Protein AF-X1EEW3-F1 (afdb_monomer)

Structure (mmCIF, N/CA/C/O backbone):
data_AF-X1EEW3-F1
#
_entry.id   AF-X1EEW3-F1
#
loop_
_atom_site.group_PDB
_atom_site.id
_atom_site.type_symbol
_atom_site.label_atom_id
_atom_site.label_alt_id
_atom_site.label_comp_id
_atom_site.label_asym_id
_atom_site.label_entity_id
_atom_site.label_seq_id
_atom_site.pdbx_PDB_ins_code
_atom_site.Cartn_x
_atom_site.Cartn_y
_atom_site.Cartn_z
_atom_site.occupancy
_atom_site.B_iso_or_equiv
_atom_site.auth_seq_id
_atom_site.auth_comp_id
_atom_site.auth_asym_id
_atom_site.auth_atom_id
_atom_site.pdbx_PDB_model_num
ATOM 1 N N . ILE A 1 1 ? -7.705 20.857 25.446 1.00 36.12 1 ILE A N 1
ATOM 2 C CA . ILE A 1 1 ? -8.816 19.921 25.152 1.00 36.12 1 ILE A CA 1
ATOM 3 C C . ILE A 1 1 ? -8.962 19.932 23.639 1.00 36.12 1 ILE A C 1
ATOM 5 O O . ILE A 1 1 ? -9.433 20.926 23.106 1.00 36.12 1 ILE A O 1
ATOM 9 N N . SER A 1 2 ? -8.416 18.932 22.950 1.00 37.78 2 SER A N 1
ATOM 10 C CA . SER A 1 2 ? -8.451 18.877 21.483 1.00 37.78 2 SER A CA 1
ATOM 11 C C . SER A 1 2 ? -9.773 18.257 21.034 1.00 37.78 2 SER A C 1
ATOM 13 O O . SER A 1 2 ? -10.181 17.225 21.565 1.00 37.78 2 SER A O 1
ATOM 15 N N . LEU A 1 3 ? -10.464 18.931 20.116 1.00 42.22 3 LEU A N 1
ATOM 16 C CA . LEU A 1 3 ? -11.768 18.524 19.592 1.00 42.22 3 LEU A CA 1
ATOM 17 C C . LEU A 1 3 ? -11.635 17.289 18.674 1.00 42.22 3 LEU A C 1
ATOM 19 O O . LEU A 1 3 ? -10.634 17.169 17.965 1.00 42.22 3 LEU A O 1
ATOM 23 N N . PRO A 1 4 ? -12.633 16.387 18.644 1.00 46.66 4 PRO A N 1
ATOM 24 C CA . PRO A 1 4 ? -12.625 15.219 17.775 1.00 46.66 4 PRO A CA 1
ATOM 25 C C . PRO A 1 4 ? -13.087 15.641 16.376 1.00 46.66 4 PRO A C 1
ATOM 27 O O . PRO A 1 4 ? -14.276 15.852 16.151 1.00 46.66 4 PRO A O 1
ATOM 30 N N . GLY A 1 5 ? -12.164 15.810 15.430 1.00 47.62 5 GLY A N 1
ATOM 31 C CA . GLY A 1 5 ? -12.569 16.138 14.059 1.00 47.62 5 GLY A CA 1
ATOM 32 C C . GLY A 1 5 ? -11.467 16.544 13.093 1.00 47.62 5 GLY A C 1
ATOM 33 O O . GLY A 1 5 ? -11.674 16.427 11.888 1.00 47.62 5 GLY A O 1
ATOM 34 N N . GLU A 1 6 ? -10.292 16.958 13.565 1.00 41.97 6 GLU A N 1
ATOM 35 C CA . GLU A 1 6 ? -9.156 17.109 12.658 1.00 41.97 6 GLU A CA 1
ATOM 36 C C . GLU A 1 6 ? -8.513 15.744 12.435 1.00 41.97 6 GLU A C 1
ATOM 38 O O . GLU A 1 6 ? -7.901 15.170 13.336 1.00 41.97 6 GLU A O 1
ATOM 43 N N . ALA A 1 7 ? -8.668 15.207 11.224 1.00 47.50 7 ALA A N 1
ATOM 44 C CA . ALA A 1 7 ? -7.767 14.180 10.732 1.00 47.50 7 ALA A CA 1
ATOM 45 C C . ALA A 1 7 ? -6.376 14.820 10.669 1.00 47.50 7 ALA A C 1
ATOM 47 O O . ALA A 1 7 ? -6.039 15.503 9.702 1.00 47.50 7 ALA A O 1
ATOM 48 N N . SER A 1 8 ? -5.601 14.663 11.741 1.00 50.50 8 SER A N 1
ATOM 49 C CA . SER A 1 8 ? -4.202 15.047 11.752 1.00 50.50 8 SER A CA 1
ATOM 50 C C . SER A 1 8 ? -3.532 14.333 10.582 1.00 50.50 8 SER A C 1
ATOM 52 O O . SER A 1 8 ? -3.560 13.104 10.476 1.00 50.50 8 SER A O 1
ATOM 54 N N . HIS A 1 9 ? -2.969 15.110 9.658 1.00 55.12 9 HIS A N 1
ATOM 55 C CA . HIS A 1 9 ? -2.048 14.578 8.667 1.00 55.12 9 HIS A CA 1
ATOM 56 C C . HIS A 1 9 ? -0.808 14.118 9.435 1.00 55.12 9 HIS A C 1
ATOM 58 O O . HIS A 1 9 ? 0.106 14.897 9.691 1.00 55.12 9 HIS A O 1
ATOM 64 N N . ALA A 1 10 ? -0.832 12.869 9.896 1.00 62.34 10 ALA A N 1
ATOM 65 C CA . ALA A 1 10 ? 0.322 12.230 10.493 1.00 62.34 10 ALA A CA 1
ATOM 66 C C . ALA A 1 10 ? 1.355 12.052 9.380 1.00 62.34 10 ALA A C 1
ATOM 68 O O . ALA A 1 10 ? 1.209 11.176 8.527 1.00 62.34 10 ALA A O 1
ATOM 69 N N . ASP A 1 11 ? 2.355 12.932 9.359 1.00 63.25 11 ASP A N 1
ATOM 70 C CA . ASP A 1 11 ? 3.498 12.801 8.468 1.00 63.25 11 ASP A CA 1
ATOM 71 C C . ASP A 1 11 ? 4.335 11.615 8.948 1.00 63.25 11 ASP A C 1
ATOM 73 O O . ASP A 1 11 ? 5.142 11.700 9.877 1.00 63.25 11 ASP A O 1
ATOM 77 N N . MET A 1 12 ? 4.042 10.452 8.377 1.00 67.12 12 MET A N 1
ATOM 78 C CA . MET A 1 12 ? 4.865 9.271 8.548 1.00 67.12 12 MET A CA 1
ATOM 79 C C . MET A 1 12 ? 6.052 9.465 7.619 1.00 67.12 12 MET A C 1
ATOM 81 O O . MET A 1 12 ? 5.880 9.410 6.405 1.00 67.12 12 MET A O 1
ATOM 85 N N . GLY A 1 13 ? 7.225 9.749 8.189 1.00 71.62 13 GLY A N 1
ATOM 86 C CA . GLY A 1 13 ? 8.463 9.955 7.435 1.00 71.62 13 GLY A CA 1
ATOM 87 C C . GLY A 1 13 ? 8.856 8.758 6.553 1.00 71.62 13 GLY A C 1
ATOM 88 O O . GLY A 1 13 ? 8.065 7.865 6.272 1.00 71.62 13 GLY A O 1
ATOM 89 N N . ASN A 1 14 ? 10.110 8.693 6.104 1.00 75.75 14 ASN A N 1
ATOM 90 C CA . ASN A 1 14 ? 10.532 7.640 5.171 1.00 75.75 14 ASN A CA 1
ATOM 91 C C . ASN A 1 14 ? 10.356 6.222 5.749 1.00 75.75 14 ASN A C 1
ATOM 93 O O . ASN A 1 14 ? 11.099 5.808 6.639 1.00 75.75 14 ASN A O 1
ATOM 97 N N . LEU A 1 15 ? 9.406 5.468 5.191 1.00 82.06 15 LEU A N 1
ATOM 98 C CA . LEU A 1 15 ? 9.156 4.066 5.521 1.00 82.06 15 LEU A CA 1
ATOM 99 C C . LEU A 1 15 ? 9.824 3.133 4.510 1.00 82.06 15 LEU A C 1
ATOM 101 O O . LEU A 1 15 ? 10.000 3.468 3.337 1.00 82.06 15 LEU A O 1
ATOM 105 N N . VAL A 1 16 ? 10.153 1.925 4.965 1.00 84.94 16 VAL A N 1
ATOM 106 C CA . VAL A 1 16 ? 10.652 0.846 4.108 1.00 84.94 16 VAL A CA 1
ATOM 107 C C . VAL A 1 16 ? 9.497 -0.082 3.750 1.00 84.94 16 VAL A C 1
ATOM 109 O O . VAL A 1 16 ? 8.674 -0.441 4.596 1.00 84.94 16 VAL A O 1
ATOM 112 N N . THR A 1 17 ? 9.437 -0.491 2.488 1.00 87.75 17 THR A N 1
ATOM 113 C CA . THR A 1 17 ? 8.505 -1.518 2.033 1.00 87.75 17 THR A CA 1
ATOM 114 C C . THR A 1 17 ? 9.068 -2.909 2.277 1.00 87.75 17 THR A C 1
ATOM 116 O O . THR A 1 17 ? 10.212 -3.193 1.926 1.00 87.75 17 THR A O 1
ATOM 119 N N . ARG A 1 18 ? 8.254 -3.802 2.849 1.00 87.06 18 ARG A N 1
ATOM 120 C CA . ARG A 1 18 ? 8.580 -5.236 2.892 1.00 87.06 18 ARG A CA 1
ATOM 121 C C . ARG A 1 18 ? 8.187 -5.914 1.584 1.00 87.06 18 ARG A C 1
ATOM 123 O O . ARG A 1 18 ? 9.002 -6.581 0.962 1.00 87.06 18 ARG A O 1
ATOM 130 N N . ASP A 1 19 ? 6.944 -5.681 1.169 1.00 87.50 19 ASP A N 1
ATOM 131 C CA . ASP A 1 19 ? 6.308 -6.325 0.022 1.00 87.50 19 ASP A CA 1
ATOM 132 C C . ASP A 1 19 ? 5.480 -5.296 -0.756 1.00 87.50 19 ASP A C 1
ATOM 134 O O . ASP A 1 19 ? 4.857 -4.416 -0.155 1.00 87.50 19 ASP A O 1
ATOM 138 N N . ILE A 1 20 ? 5.422 -5.426 -2.083 1.00 87.81 20 ILE A N 1
ATOM 139 C CA . ILE A 1 20 ? 4.566 -4.603 -2.946 1.00 87.81 20 ILE A CA 1
ATOM 140 C C . ILE A 1 20 ? 3.926 -5.445 -4.051 1.00 87.81 20 ILE A C 1
ATOM 142 O O . ILE A 1 20 ? 4.526 -6.378 -4.579 1.00 87.81 20 ILE A O 1
ATOM 146 N N . SER A 1 21 ? 2.693 -5.097 -4.404 1.00 86.56 21 SER A N 1
ATOM 147 C CA . SER A 1 21 ? 1.918 -5.701 -5.484 1.00 86.56 21 SER A CA 1
ATOM 148 C C . SER A 1 21 ? 1.126 -4.630 -6.237 1.00 86.56 21 SER A C 1
ATOM 150 O O . SER A 1 21 ? 1.131 -3.457 -5.864 1.00 86.56 21 SER A O 1
ATOM 152 N N . MET A 1 22 ? 0.390 -5.041 -7.272 1.00 82.50 22 MET A N 1
ATOM 153 C CA . MET A 1 22 ? -0.541 -4.155 -7.976 1.00 82.50 22 MET A CA 1
ATOM 154 C C . MET A 1 22 ? -1.677 -3.643 -7.074 1.00 82.50 22 MET A C 1
ATOM 156 O O . MET A 1 22 ? -2.163 -2.540 -7.291 1.00 82.50 22 MET A O 1
ATOM 160 N N . ASN A 1 23 ? -2.062 -4.407 -6.046 1.00 88.88 23 ASN A N 1
ATOM 161 C CA . ASN A 1 23 ? -3.225 -4.103 -5.208 1.00 88.88 23 ASN A CA 1
ATOM 162 C C . ASN A 1 23 ? -2.859 -3.453 -3.869 1.00 88.88 23 ASN A C 1
ATOM 164 O O . ASN A 1 23 ? -3.748 -3.140 -3.081 1.00 88.88 23 ASN A O 1
ATOM 168 N N . GLY A 1 24 ? -1.573 -3.288 -3.558 1.00 91.56 24 GLY A N 1
ATOM 169 C CA . GLY A 1 24 ? -1.177 -2.745 -2.266 1.00 91.56 24 GLY A CA 1
ATOM 170 C C . GLY A 1 24 ? 0.282 -2.956 -1.901 1.00 91.56 24 GLY A C 1
ATOM 171 O O . GLY A 1 24 ? 1.055 -3.575 -2.636 1.00 91.56 24 GLY A O 1
ATOM 172 N N . VAL A 1 25 ? 0.630 -2.467 -0.715 1.00 92.12 25 VAL A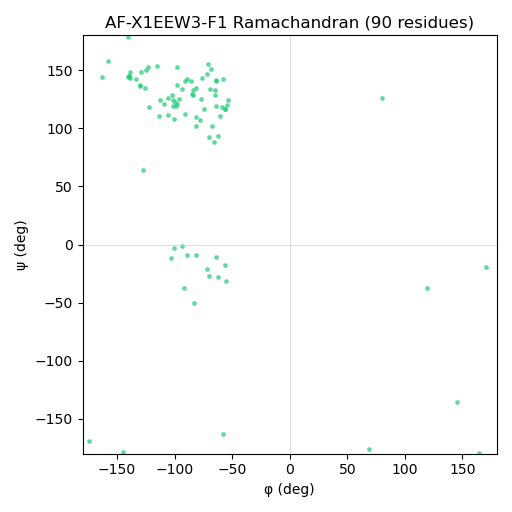 N 1
ATOM 173 C CA . VAL A 1 25 ? 1.978 -2.490 -0.143 1.00 92.12 25 VAL A CA 1
ATOM 174 C C . VAL A 1 25 ? 1.933 -2.828 1.342 1.00 92.12 25 VAL A C 1
ATOM 176 O O . VAL A 1 25 ? 0.993 -2.455 2.045 1.00 92.12 25 VAL A O 1
ATOM 179 N N . PHE A 1 26 ? 2.972 -3.499 1.835 1.00 93.94 26 PHE A N 1
ATOM 180 C CA . PHE A 1 26 ? 3.240 -3.589 3.264 1.00 93.94 26 PHE A CA 1
ATOM 181 C C . PHE A 1 26 ? 4.361 -2.628 3.675 1.00 93.94 26 PHE A C 1
ATOM 183 O O . PHE A 1 26 ? 5.496 -2.749 3.203 1.00 93.94 26 PHE A O 1
ATOM 190 N N . LEU A 1 27 ? 4.037 -1.697 4.571 1.00 92.00 27 LEU A N 1
ATOM 191 C CA . LEU A 1 27 ? 4.950 -0.690 5.107 1.00 92.00 27 LEU A CA 1
ATOM 192 C C . LEU A 1 27 ? 5.412 -1.113 6.500 1.00 92.00 27 LEU A C 1
ATOM 194 O O . LEU A 1 27 ? 4.584 -1.350 7.381 1.00 92.00 27 LEU A O 1
ATOM 198 N N . ILE A 1 28 ? 6.729 -1.201 6.684 1.00 93.25 28 ILE A N 1
ATOM 199 C CA . ILE A 1 28 ? 7.334 -1.491 7.985 1.00 93.25 28 ILE A CA 1
ATOM 200 C C . ILE A 1 28 ? 7.293 -0.216 8.823 1.00 93.25 28 ILE A C 1
ATOM 202 O O . ILE A 1 28 ? 7.775 0.827 8.382 1.00 93.25 28 ILE A O 1
ATOM 206 N N . THR A 1 29 ? 6.706 -0.296 10.013 1.00 91.25 29 THR A N 1
ATOM 207 C CA . THR A 1 29 ? 6.627 0.824 10.955 1.00 91.25 29 THR A CA 1
ATOM 208 C C . THR A 1 29 ? 6.278 0.324 12.353 1.00 91.25 29 THR A C 1
ATOM 210 O O . THR A 1 29 ? 5.460 -0.583 12.498 1.00 91.25 29 THR A O 1
ATOM 213 N N . ASP A 1 30 ? 6.843 0.958 13.377 1.00 91.56 30 ASP A N 1
ATOM 214 C CA . ASP A 1 30 ? 6.486 0.695 14.776 1.00 91.56 30 ASP A CA 1
ATOM 215 C C . ASP A 1 30 ? 5.207 1.444 15.198 1.00 91.56 30 ASP A C 1
ATOM 217 O O . ASP A 1 30 ? 4.659 1.210 16.274 1.00 91.56 30 ASP A O 1
ATOM 221 N N . THR A 1 31 ? 4.711 2.353 14.350 1.00 91.50 31 THR A N 1
ATOM 222 C CA . THR A 1 31 ? 3.549 3.212 14.611 1.00 91.50 31 THR A CA 1
ATOM 223 C C . THR A 1 31 ? 2.518 3.117 13.478 1.00 91.50 31 THR A C 1
ATOM 225 O O . THR A 1 31 ? 2.255 4.099 12.778 1.00 91.50 31 THR A O 1
ATOM 228 N N . PRO A 1 32 ? 1.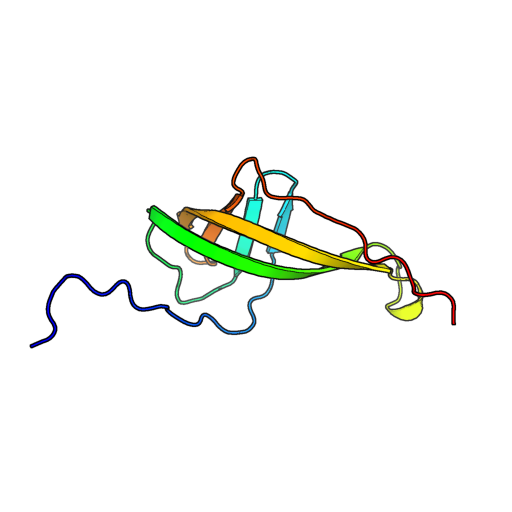910 1.936 13.252 1.00 92.69 32 PRO A N 1
ATOM 229 C CA . PRO A 1 32 ? 0.949 1.761 12.171 1.00 92.69 32 PRO A CA 1
ATOM 230 C C . PRO A 1 32 ? -0.293 2.634 12.380 1.00 92.69 32 PRO A C 1
ATOM 232 O O . PRO A 1 32 ? -0.802 2.770 13.495 1.00 92.69 32 PRO A O 1
ATOM 235 N N . LEU A 1 33 ? -0.820 3.196 11.291 1.00 92.94 33 LEU A N 1
ATOM 236 C CA . LEU A 1 33 ? -2.082 3.930 11.350 1.00 92.94 33 LEU A CA 1
ATOM 237 C C . LEU A 1 33 ? -3.264 2.975 11.575 1.00 92.94 33 LEU A C 1
ATOM 239 O O . LEU A 1 33 ? -3.195 1.802 11.196 1.00 92.94 33 LEU A O 1
ATOM 243 N N . PRO A 1 34 ? -4.383 3.469 12.136 1.00 93.38 34 PRO A N 1
ATOM 244 C CA . PRO A 1 34 ? -5.573 2.655 12.335 1.00 93.38 34 PRO A CA 1
ATOM 245 C C . PRO A 1 34 ? -6.098 2.052 11.027 1.00 93.38 34 PRO A C 1
ATOM 247 O O . PRO A 1 34 ? -6.138 2.721 9.990 1.00 93.38 34 PRO A O 1
ATOM 250 N N . VAL A 1 35 ? -6.592 0.811 11.091 1.00 96.00 35 VAL A N 1
ATOM 251 C CA . VAL A 1 35 ? -7.380 0.208 10.003 1.00 96.00 35 VAL A CA 1
ATOM 252 C C . VAL A 1 35 ? -8.534 1.144 9.677 1.00 96.00 35 VAL A C 1
ATOM 254 O O . VAL A 1 35 ? -9.296 1.517 10.566 1.00 96.00 35 VAL A O 1
ATOM 257 N N . GLY A 1 36 ? -8.661 1.566 8.420 1.00 94.62 36 GLY A N 1
ATOM 258 C CA . GLY A 1 36 ? -9.542 2.697 8.123 1.00 94.62 36 GLY A CA 1
ATOM 259 C C . GLY A 1 36 ? -8.846 3.893 7.496 1.00 94.62 36 GLY A C 1
ATOM 260 O O . GLY A 1 36 ? -9.435 4.561 6.645 1.00 94.62 36 GLY A O 1
ATOM 261 N N . ALA A 1 37 ? -7.619 4.166 7.935 1.00 93.31 37 ALA A N 1
ATOM 262 C CA . ALA A 1 37 ? -6.909 5.385 7.590 1.00 93.31 37 ALA A CA 1
ATOM 263 C C . ALA A 1 37 ? -6.608 5.440 6.091 1.00 93.31 37 ALA A C 1
ATOM 265 O O . ALA A 1 37 ? -6.136 4.462 5.506 1.00 93.31 37 ALA A O 1
ATOM 266 N N . LYS A 1 38 ? -6.893 6.595 5.484 1.00 92.50 38 LYS A N 1
ATOM 267 C CA . LYS A 1 38 ? -6.510 6.899 4.105 1.00 92.50 38 LYS A CA 1
ATOM 268 C C . LYS A 1 38 ? -5.060 7.354 4.083 1.00 92.50 38 LYS A C 1
ATOM 270 O O . LYS A 1 38 ? -4.674 8.189 4.896 1.00 92.50 38 LYS A O 1
ATOM 275 N N . ILE A 1 39 ? -4.289 6.832 3.142 1.00 88.12 39 ILE A N 1
ATOM 276 C CA . ILE A 1 39 ? -2.869 7.140 2.992 1.00 88.12 39 ILE A CA 1
ATOM 277 C C . ILE A 1 39 ? -2.605 7.513 1.537 1.00 88.12 39 ILE A C 1
ATOM 279 O O . ILE A 1 39 ? -3.096 6.854 0.621 1.00 88.12 39 ILE A O 1
ATOM 283 N N . ASN A 1 40 ? -1.804 8.556 1.338 1.00 87.38 40 ASN A N 1
ATOM 284 C CA . ASN A 1 40 ? -1.130 8.816 0.072 1.00 87.38 40 ASN A CA 1
ATOM 285 C C . ASN A 1 40 ? 0.325 8.384 0.228 1.00 87.38 40 ASN A C 1
ATOM 287 O O . ASN A 1 40 ? 0.975 8.772 1.196 1.00 87.38 40 ASN A O 1
ATOM 291 N N . VAL A 1 41 ? 0.821 7.576 -0.702 1.00 81.00 41 VAL A N 1
ATOM 292 C CA . VAL A 1 41 ? 2.181 7.046 -0.671 1.00 81.00 41 VAL A CA 1
ATOM 293 C C . VAL A 1 41 ? 2.890 7.462 -1.951 1.00 81.00 41 VAL A C 1
ATOM 295 O O . VAL A 1 41 ? 2.491 7.067 -3.049 1.00 81.00 41 VAL A O 1
ATOM 298 N N . ASP A 1 42 ? 3.961 8.232 -1.791 1.00 83.06 42 ASP A N 1
ATOM 299 C CA . ASP A 1 42 ? 4.962 8.465 -2.826 1.00 83.06 42 ASP A CA 1
ATOM 300 C C . ASP A 1 42 ? 6.157 7.547 -2.536 1.00 83.06 42 ASP A C 1
ATOM 302 O O . ASP A 1 42 ? 6.719 7.564 -1.443 1.00 83.06 42 ASP A O 1
ATOM 306 N N . MET A 1 43 ? 6.531 6.701 -3.493 1.00 79.94 43 MET A N 1
ATOM 307 C CA . MET A 1 43 ? 7.517 5.642 -3.273 1.00 79.94 43 MET A CA 1
ATOM 308 C C . MET A 1 43 ? 8.479 5.511 -4.443 1.00 79.94 43 MET A C 1
ATOM 310 O O . MET A 1 43 ? 8.084 5.609 -5.603 1.00 79.94 43 MET A O 1
ATOM 314 N N . ILE A 1 44 ? 9.740 5.222 -4.132 1.00 79.94 44 ILE A N 1
ATOM 315 C CA . ILE A 1 44 ? 10.760 4.879 -5.119 1.00 79.94 44 ILE A CA 1
ATOM 316 C C . ILE A 1 44 ? 11.018 3.377 -5.024 1.00 79.94 44 ILE A C 1
ATOM 318 O O . ILE A 1 44 ? 11.580 2.899 -4.040 1.00 79.94 44 ILE A O 1
ATOM 322 N N . LEU A 1 45 ? 10.628 2.630 -6.055 1.00 77.56 45 LEU A N 1
ATOM 323 C CA . LEU A 1 45 ? 11.028 1.236 -6.204 1.00 77.56 45 LEU A CA 1
ATOM 324 C C . LEU A 1 45 ? 12.308 1.131 -7.011 1.00 77.56 45 LEU A C 1
ATOM 326 O O . LEU A 1 45 ? 12.492 1.808 -8.019 1.00 77.56 45 LEU A O 1
ATOM 330 N N . THR A 1 46 ? 13.162 0.210 -6.589 1.00 77.19 46 THR A N 1
ATOM 331 C CA . THR A 1 46 ? 14.333 -0.211 -7.350 1.00 77.19 46 THR A CA 1
ATOM 332 C C . THR A 1 46 ? 13.989 -1.533 -8.038 1.00 77.19 46 THR A C 1
ATOM 334 O O . THR A 1 46 ? 13.813 -2.552 -7.378 1.00 77.19 46 THR A O 1
ATOM 337 N N . LEU A 1 47 ? 13.817 -1.498 -9.358 1.00 74.94 47 LEU A N 1
ATOM 338 C CA . LEU A 1 47 ? 13.431 -2.618 -10.210 1.00 74.94 47 LEU A CA 1
ATOM 339 C C . LEU A 1 47 ? 14.670 -3.240 -10.867 1.00 74.94 47 LEU A C 1
ATOM 341 O O . LEU A 1 47 ? 15.373 -2.586 -11.640 1.00 74.94 47 LEU A O 1
ATOM 345 N N . GLY A 1 48 ? 14.899 -4.527 -10.606 1.00 70.62 48 GLY A N 1
ATOM 346 C CA . GLY A 1 48 ? 15.969 -5.301 -11.238 1.00 70.62 48 GLY A CA 1
ATOM 347 C C . GLY A 1 48 ? 17.388 -4.898 -10.817 1.00 70.62 48 GLY A C 1
ATOM 348 O O . GLY A 1 48 ? 17.594 -4.057 -9.945 1.00 70.62 48 GLY A O 1
ATOM 349 N N . GLY A 1 49 ? 18.373 -5.534 -11.457 1.00 62.06 49 GLY A N 1
ATOM 350 C CA . GLY A 1 49 ? 19.799 -5.325 -11.201 1.00 62.06 49 GLY A CA 1
ATOM 351 C C . GLY A 1 49 ? 20.311 -6.084 -9.972 1.00 62.06 49 GLY A C 1
ATOM 352 O O . GLY A 1 49 ? 19.810 -5.933 -8.864 1.00 62.06 49 GLY A O 1
ATOM 353 N N . ARG A 1 50 ? 21.367 -6.891 -10.144 1.00 62.38 50 ARG A N 1
ATOM 354 C CA . ARG A 1 50 ? 22.115 -7.460 -9.000 1.00 62.38 50 ARG A CA 1
ATOM 355 C C . ARG A 1 50 ? 22.947 -6.391 -8.281 1.00 62.38 50 ARG A C 1
ATOM 357 O O . ARG A 1 50 ? 23.327 -6.577 -7.129 1.00 62.38 50 ARG A O 1
ATOM 364 N N . LYS A 1 51 ? 23.249 -5.287 -8.974 1.00 68.75 51 LYS A N 1
ATOM 365 C CA . LYS A 1 51 ? 23.980 -4.118 -8.479 1.00 68.75 51 LYS A CA 1
ATOM 366 C C . LYS A 1 51 ? 23.138 -2.864 -8.699 1.00 68.75 51 LYS A C 1
ATOM 368 O O . LYS A 1 51 ? 22.411 -2.764 -9.683 1.00 68.75 51 LYS A O 1
ATOM 373 N N . LYS A 1 52 ? 23.302 -1.869 -7.822 1.00 65.75 52 LYS A N 1
ATOM 374 C CA . LYS A 1 52 ? 22.556 -0.595 -7.851 1.00 65.75 52 LYS A CA 1
ATOM 375 C C . LYS A 1 52 ? 22.666 0.149 -9.196 1.00 65.75 52 LYS A C 1
ATOM 377 O O . LYS A 1 52 ? 21.719 0.808 -9.603 1.00 65.75 52 LYS A O 1
ATOM 382 N N . GLN A 1 53 ? 23.789 0.018 -9.903 1.00 70.88 53 GLN A N 1
ATOM 383 C CA . GLN A 1 53 ? 24.019 0.656 -11.210 1.00 70.88 53 GLN A CA 1
ATOM 384 C C . GLN A 1 53 ? 23.178 0.057 -12.349 1.00 70.88 53 GLN A C 1
ATOM 386 O O . GLN A 1 53 ? 22.838 0.768 -13.291 1.00 70.88 53 GLN A O 1
ATOM 391 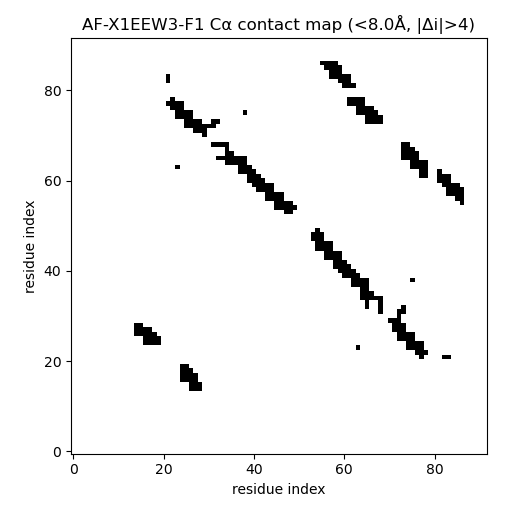N N . ASP A 1 54 ? 22.800 -1.215 -12.227 1.00 69.06 54 ASP A N 1
ATOM 392 C CA . ASP A 1 54 ? 21.998 -1.938 -13.222 1.00 69.06 54 ASP A CA 1
ATOM 393 C C . ASP A 1 54 ? 20.498 -1.873 -12.907 1.00 69.06 54 ASP A C 1
ATOM 395 O O . ASP A 1 54 ? 19.67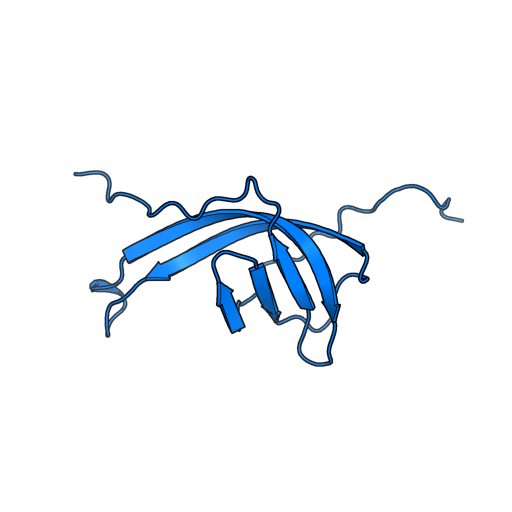6 -2.440 -13.624 1.00 69.06 54 ASP A O 1
ATOM 399 N N . SER A 1 55 ? 20.142 -1.219 -11.800 1.00 74.19 55 SER A N 1
ATOM 400 C CA . SER A 1 55 ? 18.766 -1.119 -11.340 1.00 74.19 55 SER A CA 1
ATOM 401 C C . SER A 1 55 ? 18.039 0.050 -11.998 1.00 74.19 55 SER A C 1
ATOM 403 O O . SER A 1 55 ? 18.596 1.134 -12.195 1.00 74.19 55 SER A O 1
ATOM 405 N N . GLN A 1 56 ? 16.776 -0.167 -12.349 1.00 75.69 56 GLN A N 1
ATOM 406 C CA . GLN A 1 56 ? 15.887 0.887 -12.811 1.00 75.69 56 GLN A CA 1
ATOM 407 C C . GLN A 1 56 ? 15.100 1.427 -11.621 1.00 75.69 56 GLN A C 1
ATOM 409 O O . GLN A 1 56 ? 14.561 0.659 -10.835 1.00 75.69 56 GLN A O 1
ATOM 414 N N . GLN A 1 57 ? 14.996 2.745 -11.485 1.00 77.94 57 GLN A N 1
ATOM 415 C CA . GLN A 1 57 ? 14.101 3.329 -10.490 1.00 77.94 57 GLN A CA 1
ATOM 416 C C . GLN A 1 57 ? 12.706 3.535 -11.084 1.00 77.94 57 GLN A C 1
ATOM 418 O O . GLN A 1 57 ? 12.563 3.905 -12.248 1.00 77.94 57 GLN A O 1
ATOM 423 N N . ALA A 1 58 ? 11.674 3.300 -10.284 1.00 77.44 58 ALA A N 1
ATOM 424 C CA . ALA A 1 58 ? 10.292 3.615 -10.607 1.00 77.44 58 ALA A CA 1
ATOM 425 C C . ALA A 1 58 ? 9.700 4.471 -9.491 1.00 77.44 58 ALA A C 1
ATOM 427 O O . ALA A 1 58 ? 9.879 4.161 -8.316 1.00 77.44 58 ALA A O 1
ATOM 428 N N . TRP A 1 59 ? 8.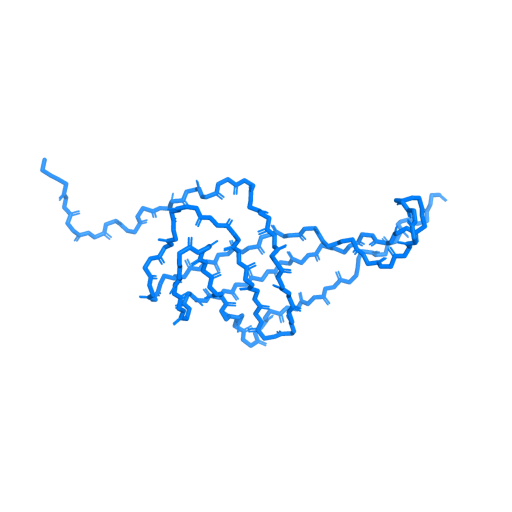998 5.539 -9.863 1.00 77.44 59 TRP A N 1
ATOM 429 C CA . TRP A 1 59 ? 8.272 6.375 -8.922 1.00 77.44 59 TRP A CA 1
ATOM 430 C C . TRP A 1 59 ? 6.819 5.947 -8.954 1.00 77.44 59 TRP A C 1
ATOM 432 O O . TRP A 1 59 ? 6.152 5.993 -9.987 1.00 77.44 59 TRP A O 1
ATOM 442 N N . ILE A 1 60 ? 6.342 5.507 -7.804 1.00 78.25 60 ILE A N 1
ATOM 443 C CA . ILE A 1 60 ? 4.961 5.129 -7.595 1.00 78.25 60 ILE A CA 1
ATOM 444 C C . ILE A 1 60 ? 4.301 6.224 -6.789 1.00 78.25 60 ILE A C 1
ATOM 446 O O . ILE A 1 60 ? 4.765 6.562 -5.703 1.00 78.25 60 ILE A O 1
ATOM 450 N N . LYS A 1 61 ? 3.199 6.731 -7.327 1.00 82.44 61 LYS A N 1
ATOM 451 C CA . LYS A 1 61 ? 2.260 7.563 -6.597 1.00 82.44 61 LYS A CA 1
ATOM 452 C C . LYS A 1 61 ? 0.961 6.791 -6.474 1.00 82.44 61 LYS A C 1
ATOM 454 O O . LYS A 1 61 ? 0.295 6.536 -7.478 1.00 82.44 61 LYS A O 1
ATOM 459 N N . ALA A 1 62 ? 0.64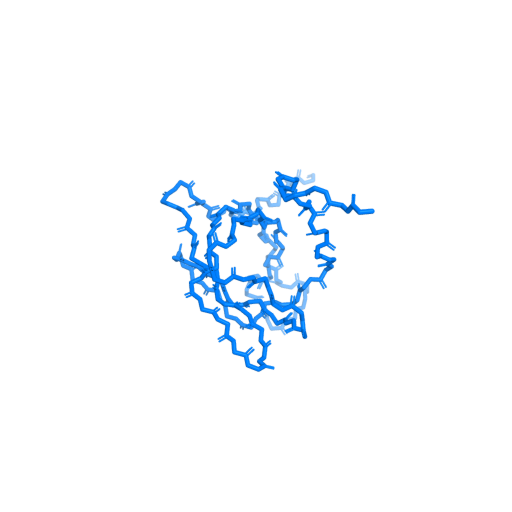1 6.379 -5.257 1.00 83.50 62 ALA A N 1
ATOM 460 C CA . ALA A 1 62 ? -0.539 5.584 -4.965 1.00 83.50 62 ALA A CA 1
ATOM 461 C C . ALA A 1 62 ? -1.329 6.204 -3.814 1.00 83.50 62 ALA A C 1
ATOM 463 O O . ALA A 1 62 ? -0.765 6.811 -2.903 1.00 83.50 62 ALA A O 1
ATOM 464 N N . SER A 1 63 ? -2.642 6.023 -3.852 1.00 88.94 63 SER A N 1
ATOM 465 C CA . SER A 1 63 ? -3.524 6.284 -2.720 1.00 88.94 63 SER A CA 1
ATOM 466 C C . SER A 1 63 ? -4.152 4.974 -2.276 1.00 88.94 63 SER A C 1
ATOM 468 O O . SER A 1 63 ? -4.267 4.026 -3.057 1.00 88.94 63 SER A O 1
ATOM 470 N N . GLY A 1 64 ? -4.523 4.894 -1.008 1.00 91.81 64 GLY A N 1
ATOM 471 C CA . GLY A 1 64 ? -5.102 3.676 -0.482 1.00 91.81 64 GLY A CA 1
ATOM 472 C C . GLY A 1 64 ? -5.592 3.795 0.944 1.00 91.81 64 GLY A C 1
ATOM 473 O O . GLY A 1 64 ? -5.667 4.880 1.529 1.00 91.81 64 GLY A O 1
ATOM 474 N N . LYS A 1 65 ? -5.911 2.637 1.515 1.00 94.94 65 LYS A N 1
ATOM 475 C CA . LYS A 1 65 ? -6.438 2.507 2.871 1.00 94.94 65 LYS A CA 1
ATOM 476 C C . LYS A 1 65 ? -5.720 1.405 3.636 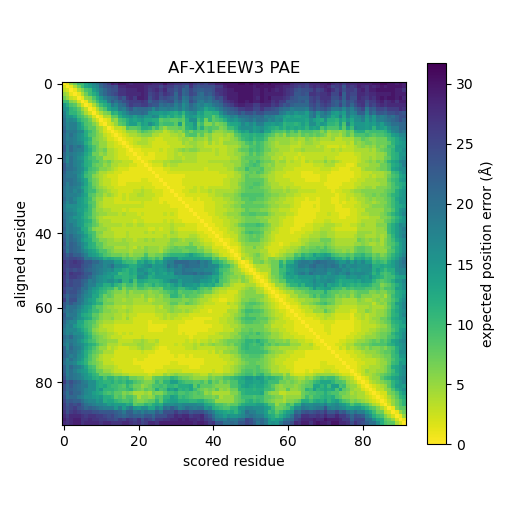1.00 94.94 65 LYS A C 1
ATOM 478 O O . LYS A 1 65 ? -5.433 0.346 3.076 1.00 94.94 65 LYS A O 1
ATOM 483 N N . VAL A 1 66 ? -5.479 1.618 4.929 1.00 95.62 66 VAL A N 1
ATOM 484 C CA . VAL A 1 66 ? -4.977 0.554 5.810 1.00 95.62 66 VAL A CA 1
ATOM 485 C C . VAL A 1 66 ? -6.026 -0.550 5.919 1.00 95.62 66 VAL A C 1
ATOM 487 O O . VAL A 1 66 ? -7.141 -0.307 6.391 1.00 95.62 66 VAL A O 1
ATOM 490 N N . LEU A 1 67 ? -5.656 -1.756 5.484 1.00 96.19 67 LEU A N 1
ATOM 491 C CA . LEU A 1 67 ? -6.503 -2.951 5.520 1.00 96.19 67 LEU A CA 1
ATOM 492 C C . LEU A 1 67 ? -6.303 -3.754 6.805 1.00 96.19 67 LEU A C 1
ATOM 494 O O . LEU A 1 67 ? -7.255 -4.311 7.342 1.00 96.19 67 LEU A O 1
ATOM 498 N N . ARG A 1 68 ? -5.059 -3.823 7.287 1.00 96.25 68 ARG A N 1
ATOM 499 C CA . ARG A 1 68 ? -4.684 -4.507 8.528 1.00 96.25 68 ARG A CA 1
ATOM 500 C C . ARG A 1 68 ? -3.373 -3.956 9.071 1.00 96.25 68 ARG A C 1
ATOM 502 O O . ARG A 1 68 ? -2.555 -3.435 8.311 1.00 96.25 68 ARG A O 1
ATOM 509 N N . THR A 1 69 ? -3.162 -4.152 10.362 1.00 96.31 69 THR A N 1
ATOM 510 C CA . THR A 1 69 ? -1.907 -3.871 11.059 1.00 96.31 69 THR A CA 1
ATOM 511 C C . THR A 1 69 ? -1.410 -5.146 11.734 1.00 96.31 69 THR A C 1
ATOM 513 O O . THR A 1 69 ? -2.196 -6.048 12.031 1.00 96.31 69 THR A O 1
ATOM 516 N N . ASP A 1 70 ? -0.102 -5.253 11.921 1.00 94.31 70 ASP A N 1
ATOM 517 C CA . ASP A 1 70 ? 0.530 -6.287 12.736 1.00 94.31 70 ASP A CA 1
ATOM 518 C C . ASP A 1 70 ? 1.767 -5.710 13.443 1.00 94.31 70 ASP A C 1
ATOM 520 O O . ASP A 1 70 ? 2.075 -4.526 13.309 1.00 94.31 70 ASP A O 1
ATOM 524 N N . ASN A 1 71 ? 2.473 -6.542 14.209 1.00 93.25 71 ASN A N 1
ATOM 525 C CA . ASN A 1 71 ? 3.629 -6.117 15.004 1.00 93.25 71 ASN A CA 1
ATOM 526 C C . ASN A 1 71 ? 4.818 -5.616 14.160 1.00 93.25 71 ASN A C 1
ATOM 528 O O . ASN A 1 71 ? 5.776 -5.107 14.727 1.00 93.25 71 ASN A O 1
ATOM 532 N N . LEU A 1 72 ? 4.797 -5.804 12.836 1.00 93.44 72 LEU A N 1
ATOM 533 C CA . LEU A 1 72 ? 5.843 -5.349 11.918 1.00 93.44 72 LEU A CA 1
ATOM 534 C C . LEU A 1 72 ? 5.435 -4.089 11.143 1.00 93.44 72 LEU A C 1
ATOM 536 O O . LEU A 1 72 ? 6.276 -3.506 10.460 1.00 93.44 72 LEU A O 1
ATOM 540 N N . GLY A 1 73 ? 4.160 -3.695 11.183 1.00 94.62 73 GLY A N 1
ATOM 541 C CA . GLY A 1 73 ? 3.674 -2.493 10.512 1.00 94.62 73 GLY A CA 1
ATOM 542 C C . GLY A 1 73 ? 2.260 -2.629 9.968 1.00 94.62 73 GLY A C 1
ATOM 543 O O . GLY A 1 73 ? 1.347 -3.098 10.650 1.00 94.62 73 GLY A O 1
ATOM 544 N N . MET A 1 74 ? 2.045 -2.169 8.735 1.00 95.50 74 MET A N 1
ATOM 545 C CA . MET A 1 74 ? 0.703 -2.072 8.157 1.00 95.50 74 MET A CA 1
ATOM 546 C C . MET A 1 74 ? 0.637 -2.457 6.683 1.00 95.50 74 MET A C 1
ATOM 548 O O . MET A 1 74 ? 1.520 -2.141 5.887 1.00 95.50 74 MET A O 1
ATOM 552 N N . ALA A 1 75 ? -0.472 -3.098 6.313 1.00 95.56 75 ALA A N 1
ATOM 553 C CA . ALA A 1 75 ? -0.823 -3.370 4.928 1.00 95.56 75 ALA A CA 1
ATOM 554 C C . ALA A 1 75 ? -1.777 -2.290 4.409 1.00 95.56 75 ALA A C 1
ATOM 556 O O . ALA A 1 75 ? -2.852 -2.071 4.978 1.00 95.56 75 ALA A O 1
ATOM 557 N N . VAL A 1 76 ? -1.403 -1.663 3.300 1.00 93.94 76 VAL A N 1
ATOM 558 C CA . VAL A 1 76 ? -2.188 -0.645 2.602 1.00 93.94 76 VAL A CA 1
ATOM 559 C C . VAL A 1 76 ? -2.693 -1.237 1.295 1.00 93.94 76 VAL A C 1
ATOM 561 O O . VAL A 1 76 ? -1.897 -1.658 0.459 1.00 93.94 76 VAL A O 1
ATOM 564 N N . GLY A 1 77 ? -4.011 -1.273 1.123 1.00 94.25 77 GLY A N 1
ATOM 565 C CA . GLY A 1 77 ? -4.642 -1.603 -0.152 1.00 94.25 77 GLY A CA 1
ATOM 566 C C . GLY A 1 77 ? -4.710 -0.360 -1.022 1.00 94.25 77 GLY A C 1
ATOM 567 O O . GLY A 1 77 ? -5.164 0.678 -0.542 1.00 94.25 77 GLY A O 1
ATOM 568 N N . PHE A 1 78 ? -4.243 -0.453 -2.263 1.00 91.81 78 PHE A N 1
ATOM 569 C CA . PHE A 1 78 ? -4.306 0.646 -3.219 1.00 91.81 78 PHE A CA 1
ATOM 570 C C . PHE A 1 78 ? -5.720 0.815 -3.773 1.00 91.81 78 PHE A C 1
ATOM 572 O O . PHE A 1 78 ? -6.418 -0.164 -4.026 1.00 91.81 78 PHE A O 1
ATOM 579 N N . ASP A 1 79 ? -6.121 2.065 -3.989 1.00 89.44 79 ASP A N 1
ATOM 580 C CA . ASP A 1 79 ? -7.359 2.386 -4.695 1.00 89.44 79 ASP A CA 1
ATOM 581 C C . ASP A 1 79 ? -7.236 1.994 -6.177 1.00 89.44 79 ASP A C 1
ATOM 583 O O . ASP A 1 79 ? -6.153 2.110 -6.755 1.00 89.44 79 ASP A O 1
ATOM 587 N N . ASP A 1 80 ? -8.351 1.655 -6.831 1.00 78.88 80 ASP A N 1
ATOM 588 C CA . ASP A 1 80 ? -8.406 1.192 -8.236 1.00 78.88 80 ASP A CA 1
ATOM 589 C C . ASP A 1 80 ? -7.783 2.158 -9.264 1.00 78.88 80 ASP A C 1
ATOM 591 O O . ASP A 1 80 ? -7.505 1.799 -10.409 1.00 78.88 80 ASP A O 1
ATOM 595 N N . LYS A 1 81 ? -7.588 3.424 -8.879 1.00 72.94 81 LYS A N 1
ATOM 596 C CA . LYS A 1 81 ? -6.978 4.463 -9.721 1.00 72.94 81 LYS A CA 1
ATOM 597 C C . LYS A 1 81 ? -5.457 4.538 -9.580 1.00 72.94 81 LYS A C 1
ATOM 599 O O . LYS A 1 81 ? -4.823 5.257 -10.353 1.00 72.94 81 LYS A O 1
ATOM 604 N N . SER A 1 82 ? -4.877 3.831 -8.617 1.00 70.19 82 SER A N 1
ATOM 605 C CA . SER A 1 82 ? -3.436 3.817 -8.388 1.00 70.19 82 SER A CA 1
ATOM 606 C C . SER A 1 82 ? -2.726 3.100 -9.530 1.00 70.19 82 SER A C 1
ATOM 608 O O . SER A 1 82 ? -3.135 2.026 -9.967 1.00 70.19 82 SER A O 1
ATOM 610 N N . ARG A 1 83 ? -1.647 3.702 -10.039 1.00 66.38 83 ARG A N 1
ATOM 611 C CA . ARG A 1 83 ? -0.840 3.134 -11.125 1.00 66.38 83 ARG A CA 1
ATOM 612 C C . ARG A 1 83 ? 0.633 3.149 -10.751 1.00 66.38 83 ARG A C 1
ATOM 614 O O . ARG A 1 83 ? 1.152 4.147 -10.263 1.00 66.38 83 ARG A O 1
ATOM 621 N N . ILE A 1 84 ? 1.309 2.045 -11.044 1.00 71.50 84 ILE A N 1
ATOM 622 C CA . ILE A 1 84 ? 2.764 1.927 -10.961 1.00 71.50 84 ILE A CA 1
ATOM 623 C C . ILE A 1 84 ? 3.317 2.303 -12.332 1.00 71.50 84 ILE A C 1
ATOM 625 O O . ILE A 1 84 ? 3.080 1.587 -13.305 1.00 71.50 84 ILE A O 1
ATOM 629 N N . LEU A 1 85 ? 4.021 3.430 -12.422 1.00 69.88 85 LEU A N 1
ATOM 630 C CA . LEU A 1 85 ? 4.621 3.893 -13.670 1.00 69.88 85 LEU A CA 1
ATOM 631 C C . LEU A 1 85 ? 6.152 3.818 -13.556 1.00 69.88 85 LEU A C 1
ATOM 633 O O . LEU A 1 85 ? 6.725 4.385 -12.624 1.00 69.88 85 LEU A O 1
ATOM 637 N N . PRO A 1 86 ? 6.848 3.117 -14.467 1.00 65.44 86 PRO A N 1
ATOM 638 C CA . PRO A 1 86 ? 8.304 3.146 -14.491 1.00 65.44 86 PRO A CA 1
ATOM 639 C C . PRO A 1 86 ? 8.789 4.566 -14.803 1.00 65.44 86 PRO A C 1
ATOM 641 O O . PRO A 1 86 ? 8.223 5.242 -15.664 1.00 65.44 86 PRO A O 1
ATOM 644 N N . LEU A 1 87 ? 9.866 5.011 -14.148 1.00 65.88 87 LEU A N 1
ATOM 645 C CA . LEU A 1 87 ? 10.544 6.224 -14.594 1.00 65.88 87 LEU A CA 1
ATOM 646 C C . LEU A 1 87 ? 11.319 5.865 -15.858 1.00 65.88 87 LEU A C 1
ATOM 648 O O . LEU A 1 87 ? 12.227 5.027 -15.836 1.00 65.88 87 LEU A O 1
ATOM 652 N N . SER A 1 88 ? 10.952 6.482 -16.974 1.00 60.38 88 SER A N 1
ATOM 653 C CA . SER A 1 88 ? 11.801 6.492 -18.156 1.00 60.38 88 SER A CA 1
ATOM 654 C C . SER A 1 88 ? 13.070 7.269 -17.812 1.00 60.38 88 SER A C 1
ATOM 656 O O . SER A 1 88 ? 13.007 8.395 -17.312 1.00 60.38 88 SER A O 1
ATOM 658 N N . LYS A 1 89 ? 14.245 6.679 -18.072 1.00 54.22 89 LYS A N 1
ATOM 659 C CA . LYS A 1 89 ? 15.495 7.447 -18.069 1.00 54.22 89 LYS A CA 1
ATOM 660 C C . LYS A 1 89 ? 15.305 8.586 -19.067 1.00 54.22 89 LYS A C 1
ATOM 662 O O . LYS A 1 89 ? 15.106 8.329 -20.254 1.00 54.22 89 LYS A O 1
ATOM 667 N N . LYS A 1 90 ? 15.333 9.832 -18.592 1.00 46.72 90 LYS A N 1
ATOM 668 C CA . LYS A 1 90 ? 15.451 10.987 -19.482 1.00 46.72 90 LYS A CA 1
ATOM 669 C C . LYS A 1 90 ? 16.729 10.746 -20.289 1.00 46.72 90 LYS A C 1
ATOM 671 O O . LYS A 1 90 ? 17.787 10.572 -19.687 1.00 46.72 90 LYS A O 1
ATOM 676 N N . SER A 1 91 ? 16.605 10.601 -21.608 1.00 46.88 91 SER A N 1
ATOM 677 C CA . SER A 1 91 ? 17.781 10.558 -22.479 1.00 46.88 91 SER A CA 1
ATOM 678 C C . SER A 1 91 ? 18.515 11.877 -22.260 1.00 46.88 91 SER A C 1
ATOM 680 O O . SER A 1 91 ? 17.896 12.937 -22.379 1.00 46.88 91 SER A O 1
ATOM 682 N N . ALA A 1 92 ? 19.749 11.773 -21.770 1.00 41.38 92 ALA A N 1
ATOM 683 C CA . ALA A 1 92 ? 20.659 12.897 -21.612 1.00 41.38 92 ALA A CA 1
ATOM 684 C C . ALA A 1 92 ? 21.099 13.402 -22.988 1.00 41.38 92 ALA A C 1
ATOM 686 O O . ALA A 1 92 ? 21.200 12.553 -23.905 1.00 41.38 92 ALA A O 1
#

Nearest PDB structures (foldseek):
  9hau-assembly1_AA  TM=3.593E-01  e=1.309E+00  Leviviridae sp.
  4m4x-assembly1_A  TM=4.528E-01  e=2.018E+00  Mus musculus
  6yfu-assembly1_AA  TM=2.348E-01  e=1.482E+00  Wenzhou levi-like virus 4
  6c21-assembly1_G  TM=2.991E-01  e=6.948E+00  Dubowvirus dv80alpha
  3kny-assembly1_A  TM=1.832E-01  e=7.862E+00  Bacteroides thetaiotaomicron VPI-5482

Sequence (92 aa):
ISLPGEASHADMGNLVTRDISMNGVFLITDTPLPVGAKINVDMILTLGGRKKQDSQQAWIKASGKVLRTDNLGMAVGFDDKSRILPLSKKSA

pLDDT: m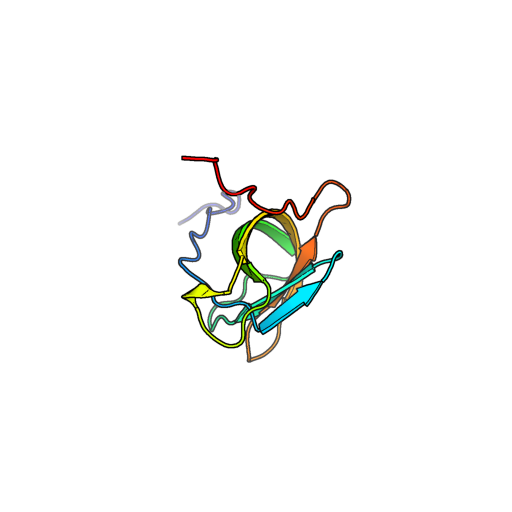ean 77.67, std 16.5, range [36.12, 96.31]

Solvent-accessible surface area (backbone atoms only — not comparable to full-atom values): 5713 Å² total; per-residue (Å²): 137,85,76,96,80,75,82,71,82,75,82,73,69,98,64,52,72,81,49,77,57,94,58,27,38,31,40,45,38,97,74,54,71,59,68,69,42,76,46,78,47,80,44,78,44,76,48,67,51,100,46,81,89,65,32,42,56,23,54,31,57,36,40,28,32,30,73,43,69,58,96,62,10,31,34,32,37,42,42,96,83,43,54,84,46,75,51,75,79,77,83,127

Mean predicted aligned error: 9.46 Å

Secondary structure (DSSP, 8-state):
---TT--------SPEEEEEETTEEEEE-SSPPPTT-EEEEEEEEEES-SSGGGPEEEEEEEEEEEEEEETTEEEEEEPTT-EEEEPPPPP-

Radius of gyration: 15.43 Å; Cα contacts (8 Å, |Δi|>4): 164; chains: 1; bounding box: 37×27×48 Å

Foldseek 3Di:
DDDPDDPPPPPPDDWDWPDDDPFWTFTFDQDADDQFDKDWDWDWDFDDDPDSVPTFIW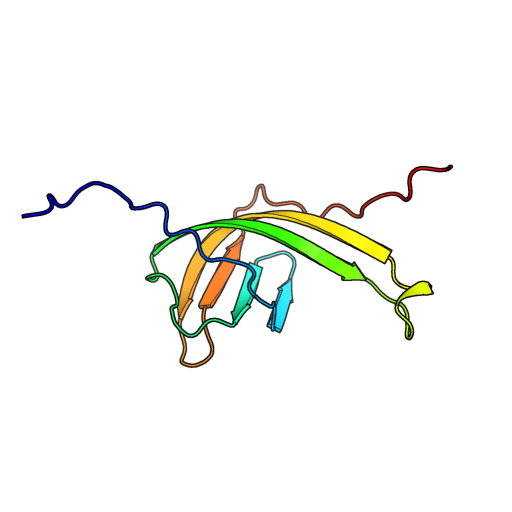TWTFIFTFHDADNGYTITTTDPPTDTDTDDDPDD

InterPro domains:
  IPR009875 PilZ domain [PF07238] (16-80)

Organism: NCBI:txid412755